Protein AF-A0A7X8YAB7-F1 (afdb_monomer_lite)

Structure (mmCIF, N/CA/C/O backbone):
data_AF-A0A7X8YAB7-F1
#
_entry.id   AF-A0A7X8YAB7-F1
#
loop_
_atom_site.group_PDB
_atom_site.id
_atom_site.type_symbol
_atom_site.label_atom_id
_atom_site.label_alt_id
_atom_site.label_comp_id
_atom_site.label_asym_id
_atom_site.label_entity_id
_atom_site.label_seq_id
_atom_site.pdbx_PDB_ins_code
_atom_site.Cartn_x
_atom_site.Cartn_y
_atom_site.Cartn_z
_atom_site.occupancy
_atom_site.B_iso_or_equiv
_atom_site.auth_seq_id
_atom_site.auth_comp_id
_atom_site.auth_asym_id
_atom_site.auth_atom_id
_atom_site.pdbx_PDB_model_num
ATOM 1 N N . MET A 1 1 ? -7.976 -4.395 -6.796 1.00 95.00 1 MET A N 1
ATOM 2 C CA . MET A 1 1 ? -8.739 -3.810 -5.679 1.00 95.00 1 MET A CA 1
ATOM 3 C C . MET A 1 1 ? -9.255 -4.925 -4.788 1.00 95.00 1 MET A C 1
ATOM 5 O O . MET A 1 1 ? -9.701 -5.932 -5.320 1.00 95.00 1 MET A O 1
ATOM 9 N N . VAL A 1 2 ? -9.185 -4.755 -3.469 1.00 98.12 2 VAL A N 1
ATOM 10 C CA . VAL A 1 2 ? -9.762 -5.676 -2.481 1.00 98.12 2 VAL A CA 1
ATOM 11 C C . VAL A 1 2 ? -11.065 -5.086 -1.937 1.00 98.12 2 VAL A C 1
ATOM 13 O O . VAL A 1 2 ? -11.067 -3.995 -1.359 1.00 98.12 2 VAL A O 1
ATOM 16 N N . GLU A 1 3 ? -12.174 -5.785 -2.142 1.00 97.81 3 GLU A N 1
ATOM 17 C CA . GLU A 1 3 ? -13.514 -5.389 -1.691 1.00 97.81 3 GLU A CA 1
ATOM 18 C C . GLU A 1 3 ? -13.760 -5.759 -0.222 1.00 97.81 3 GLU A C 1
ATOM 20 O O . GLU A 1 3 ? -12.950 -6.451 0.389 1.00 97.81 3 GLU A O 1
ATOM 25 N N . GLY A 1 4 ? -14.850 -5.259 0.374 1.00 93.75 4 GLY A N 1
ATOM 26 C CA . GLY A 1 4 ? -15.146 -5.383 1.813 1.00 93.75 4 GLY A CA 1
ATOM 27 C C . GLY A 1 4 ? -15.129 -6.813 2.365 1.00 93.75 4 GLY A C 1
ATOM 28 O O . GLY A 1 4 ? -14.770 -7.025 3.526 1.00 93.75 4 GLY A O 1
ATOM 29 N N . ASP A 1 5 ? -15.482 -7.776 1.520 1.00 94.50 5 ASP A N 1
ATOM 30 C CA . ASP A 1 5 ? -15.541 -9.216 1.782 1.00 94.50 5 ASP A CA 1
ATOM 31 C C . ASP A 1 5 ? -14.232 -9.962 1.454 1.00 94.50 5 ASP A C 1
ATOM 33 O O . ASP A 1 5 ? -14.147 -11.172 1.651 1.00 94.50 5 ASP A O 1
ATOM 37 N N . GLY A 1 6 ? -13.203 -9.257 0.974 1.00 96.25 6 GLY A N 1
ATOM 38 C CA . GLY A 1 6 ? -11.942 -9.847 0.528 1.00 96.25 6 GLY A CA 1
ATOM 39 C C . GLY A 1 6 ? -11.942 -10.311 -0.932 1.00 96.25 6 GLY A C 1
ATOM 40 O O . GLY A 1 6 ? -10.949 -10.889 -1.381 1.00 96.25 6 GLY A O 1
ATOM 41 N N . ASN A 1 7 ? -12.998 -10.060 -1.708 1.00 97.94 7 ASN A N 1
ATOM 42 C CA . ASN A 1 7 ? -12.953 -10.321 -3.141 1.00 97.94 7 ASN A CA 1
ATOM 43 C C . ASN A 1 7 ? -11.877 -9.452 -3.818 1.00 97.94 7 ASN A C 1
ATOM 45 O O . ASN A 1 7 ? -11.672 -8.287 -3.465 1.00 97.94 7 ASN A O 1
ATOM 49 N N . VAL A 1 8 ? -11.166 -10.027 -4.792 1.00 98.12 8 VAL A N 1
ATOM 50 C CA . VAL A 1 8 ? -10.103 -9.335 -5.532 1.00 98.12 8 VAL A CA 1
ATOM 51 C C . VAL A 1 8 ? -10.589 -9.040 -6.941 1.00 98.12 8 VAL A C 1
ATOM 53 O O . VAL A 1 8 ? -10.697 -9.930 -7.780 1.00 98.12 8 VAL A O 1
ATOM 56 N N . VAL A 1 9 ? -10.817 -7.760 -7.212 1.00 97.81 9 VAL A N 1
ATOM 57 C CA . VAL A 1 9 ? -11.226 -7.255 -8.523 1.00 97.81 9 VAL A CA 1
ATOM 58 C C . VAL A 1 9 ? -10.003 -6.701 -9.249 1.00 97.81 9 VAL A C 1
ATOM 60 O O . VAL A 1 9 ? -9.259 -5.882 -8.695 1.00 97.81 9 VAL A O 1
ATOM 63 N N . ARG A 1 10 ? -9.762 -7.153 -10.483 1.00 96.94 10 ARG A N 1
ATOM 64 C CA . ARG A 1 10 ? -8.696 -6.605 -11.336 1.00 96.94 10 ARG A CA 1
ATOM 65 C C . ARG A 1 10 ? -9.068 -5.200 -11.819 1.00 96.94 10 ARG A C 1
ATOM 67 O O . ARG A 1 10 ? -10.243 -4.903 -11.997 1.00 96.94 10 ARG A O 1
ATOM 74 N N . GLY A 1 11 ? -8.057 -4.349 -11.990 1.00 94.75 11 GLY A N 1
ATOM 75 C CA . GLY A 1 11 ? -8.226 -3.072 -12.682 1.00 94.75 11 GLY A CA 1
ATOM 76 C C . GLY A 1 11 ? -8.491 -3.273 -14.175 1.00 94.75 11 GLY A C 1
ATOM 77 O O . GLY A 1 11 ? -8.458 -4.397 -14.677 1.00 94.75 11 GLY A O 1
ATOM 78 N N . ASP A 1 12 ? -8.741 -2.168 -14.863 1.00 95.12 12 ASP A N 1
ATOM 79 C CA . ASP A 1 12 ? -8.903 -2.088 -16.317 1.00 95.12 12 ASP A CA 1
ATOM 80 C C . ASP A 1 12 ? -7.566 -2.098 -17.079 1.00 95.12 12 ASP A C 1
ATOM 82 O O . ASP A 1 12 ? -7.540 -2.508 -18.235 1.00 95.12 12 ASP A O 1
ATOM 86 N N . HIS A 1 13 ? -6.464 -1.735 -16.416 1.00 96.44 13 HIS A N 1
ATOM 87 C CA . HIS A 1 13 ? -5.105 -1.805 -16.959 1.00 96.44 13 HIS A CA 1
ATOM 88 C C . HIS A 1 13 ? -4.328 -3.001 -16.399 1.00 96.44 13 HIS A C 1
ATOM 90 O O . HIS A 1 13 ? -4.554 -3.476 -15.275 1.00 96.44 13 HIS A O 1
ATOM 96 N N . THR A 1 14 ? -3.373 -3.486 -17.184 1.00 95.94 14 THR A N 1
ATOM 97 C CA . THR A 1 14 ? -2.442 -4.532 -16.774 1.00 95.94 14 THR A CA 1
ATOM 98 C C . THR A 1 14 ? -1.288 -3.951 -15.954 1.00 95.94 14 THR A C 1
ATOM 100 O O . THR A 1 14 ? -0.993 -2.762 -15.987 1.00 95.94 14 THR A O 1
ATOM 103 N N . ILE A 1 15 ? -0.573 -4.815 -15.229 1.00 96.75 15 ILE A N 1
ATOM 104 C CA . ILE A 1 15 ? 0.665 -4.419 -14.535 1.00 96.75 15 ILE A CA 1
ATOM 105 C C . ILE A 1 15 ? 1.746 -3.971 -15.535 1.00 96.75 15 ILE A C 1
ATOM 107 O O . ILE A 1 15 ? 2.554 -3.099 -15.219 1.00 96.75 15 ILE A O 1
ATOM 111 N N . ALA A 1 16 ? 1.766 -4.557 -16.738 1.00 96.44 16 ALA A N 1
ATOM 112 C CA . ALA A 1 16 ? 2.761 -4.244 -17.759 1.00 96.44 16 ALA A CA 1
ATOM 113 C C . ALA A 1 16 ? 2.628 -2.803 -18.279 1.00 96.44 16 ALA A C 1
ATOM 115 O O . ALA A 1 16 ? 3.643 -2.182 -18.591 1.00 96.44 16 ALA A O 1
ATOM 116 N N . ASP A 1 17 ? 1.413 -2.251 -18.282 1.00 97.12 17 ASP A N 1
ATOM 117 C CA . ASP A 1 17 ? 1.145 -0.880 -18.734 1.00 97.12 17 ASP A CA 1
ATOM 118 C C . ASP A 1 17 ? 1.843 0.161 -17.840 1.00 97.12 17 ASP A C 1
ATOM 120 O O . ASP A 1 17 ? 2.273 1.217 -18.295 1.00 97.12 17 ASP A O 1
ATOM 124 N N . ASN A 1 18 ? 2.089 -0.165 -16.568 1.00 97.62 18 ASN A N 1
ATOM 125 C CA . ASN A 1 18 ? 2.828 0.709 -15.660 1.00 97.62 18 ASN A CA 1
ATOM 126 C C . ASN A 1 18 ? 4.354 0.632 -15.825 1.00 97.62 18 ASN A C 1
ATOM 128 O O . ASN A 1 18 ? 5.045 1.472 -15.251 1.00 97.62 18 ASN A O 1
ATOM 132 N N . VAL A 1 19 ? 4.918 -0.301 -16.607 1.00 96.50 19 VAL A N 1
ATOM 133 C CA . VAL A 1 19 ? 6.376 -0.343 -16.866 1.00 96.50 19 VAL A CA 1
ATOM 134 C C . VAL A 1 19 ? 6.850 0.965 -17.509 1.00 96.50 19 VAL A C 1
ATOM 136 O O . VAL A 1 19 ? 7.913 1.477 -17.157 1.00 96.50 19 VAL A O 1
ATOM 139 N N . SER A 1 20 ? 6.043 1.542 -18.402 1.00 94.88 20 SER A N 1
ATOM 140 C CA . SER A 1 20 ? 6.281 2.846 -19.017 1.00 94.88 20 SER A CA 1
ATOM 141 C C . SER A 1 20 ? 4.961 3.580 -19.210 1.00 94.88 20 SER A C 1
ATOM 143 O O . SER A 1 20 ? 4.100 3.115 -19.939 1.00 94.88 20 SER A O 1
ATOM 145 N N . THR A 1 21 ? 4.831 4.767 -18.620 1.00 94.44 21 THR A N 1
ATOM 146 C CA . THR A 1 21 ? 3.597 5.573 -18.664 1.00 94.44 21 THR A CA 1
ATOM 147 C C . THR A 1 21 ? 3.637 6.651 -19.755 1.00 94.44 21 THR A C 1
ATOM 149 O O . THR A 1 21 ? 2.955 7.666 -19.659 1.00 94.44 21 THR A O 1
ATOM 152 N N . VAL A 1 22 ? 4.521 6.504 -20.750 1.00 93.75 22 VAL A N 1
ATOM 153 C CA . VAL A 1 22 ? 4.782 7.523 -21.788 1.00 93.75 22 VAL A CA 1
ATOM 154 C C . VAL A 1 22 ? 3.636 7.625 -22.800 1.00 93.75 22 VAL A C 1
ATOM 156 O O . VAL A 1 22 ? 3.416 8.693 -23.364 1.00 93.75 22 VAL A O 1
ATOM 159 N N . ASN A 1 23 ? 2.913 6.528 -23.027 1.00 90.38 23 ASN A N 1
ATOM 160 C CA . ASN A 1 23 ? 1.754 6.451 -23.922 1.00 90.38 23 ASN A CA 1
ATOM 161 C C . ASN A 1 23 ? 0.446 6.962 -23.285 1.00 90.38 23 ASN A C 1
ATOM 163 O O . ASN A 1 23 ? -0.572 6.960 -23.969 1.00 90.38 23 ASN A O 1
ATOM 167 N N . ASP A 1 24 ? 0.480 7.383 -22.014 1.00 91.19 24 ASP A N 1
ATOM 168 C CA . ASP A 1 24 ? -0.685 7.803 -21.216 1.00 91.19 24 ASP A CA 1
ATOM 169 C C . ASP A 1 24 ? -1.776 6.721 -21.043 1.00 91.19 24 ASP A C 1
ATOM 171 O O . ASP A 1 24 ? -2.908 7.025 -20.681 1.00 91.19 24 ASP A O 1
ATOM 175 N N . ASP A 1 25 ? -1.422 5.451 -21.253 1.00 94.62 25 ASP A N 1
ATOM 176 C CA . ASP A 1 25 ? -2.281 4.275 -21.071 1.00 94.62 25 ASP A CA 1
ATOM 177 C C . ASP A 1 25 ? -1.679 3.406 -19.959 1.00 94.62 25 ASP A C 1
ATOM 179 O O . ASP A 1 25 ? -0.756 2.627 -20.192 1.00 94.62 25 ASP A O 1
ATOM 183 N N . TYR A 1 26 ? -2.100 3.658 -18.715 1.00 97.56 26 TYR A N 1
ATOM 184 C CA . TYR A 1 26 ? -1.565 3.022 -17.507 1.00 97.56 26 TYR A CA 1
ATOM 185 C C . TYR A 1 26 ? -2.513 3.192 -16.310 1.00 97.56 26 TYR A C 1
ATOM 187 O O . TYR A 1 26 ? -3.331 4.114 -16.252 1.00 97.56 26 TYR A O 1
ATOM 195 N N . ALA A 1 27 ? -2.343 2.367 -15.273 1.00 97.19 27 ALA A N 1
ATOM 196 C CA . ALA A 1 27 ? -3.072 2.550 -14.023 1.00 97.19 27 ALA A CA 1
ATOM 197 C C . ALA A 1 27 ? -2.517 3.754 -13.240 1.00 97.19 27 ALA A C 1
ATOM 199 O O . ALA A 1 27 ? -1.460 3.675 -12.604 1.00 97.19 27 ALA A O 1
ATOM 200 N N . ALA A 1 28 ? -3.244 4.871 -13.238 1.00 96.06 28 ALA A N 1
ATOM 201 C CA . ALA A 1 28 ? -2.911 6.033 -12.420 1.00 96.06 28 ALA A CA 1
ATOM 202 C C . ALA A 1 28 ? -3.377 5.847 -10.966 1.00 96.06 28 ALA A C 1
ATOM 204 O O . ALA A 1 28 ? -4.572 5.800 -10.682 1.00 96.06 28 ALA A O 1
ATOM 205 N N . HIS A 1 29 ? -2.435 5.786 -10.022 1.00 94.25 29 HIS A N 1
ATOM 206 C CA . HIS A 1 29 ? -2.731 5.565 -8.600 1.00 94.25 29 HIS A CA 1
ATOM 207 C C . HIS A 1 29 ? -1.945 6.471 -7.642 1.00 94.25 29 HIS A C 1
ATOM 209 O O . HIS A 1 29 ? -2.376 6.699 -6.514 1.00 94.25 29 HIS A O 1
ATOM 215 N N . THR A 1 30 ? -0.794 7.013 -8.047 1.00 94.31 30 THR A N 1
ATOM 216 C CA . THR A 1 30 ? 0.057 7.829 -7.172 1.00 94.31 30 THR A CA 1
ATOM 217 C C . THR A 1 30 ? 0.781 8.912 -7.961 1.00 94.31 30 THR A C 1
ATOM 219 O O . THR A 1 30 ? 1.513 8.640 -8.912 1.00 94.31 30 THR A O 1
ATOM 222 N N . LEU A 1 31 ? 0.608 10.174 -7.555 1.00 93.88 31 LEU A N 1
ATOM 223 C CA . LEU A 1 31 ? 1.208 11.313 -8.247 1.00 93.88 31 LEU A CA 1
ATOM 224 C C . LEU A 1 31 ? 2.729 11.138 -8.365 1.00 93.88 31 LEU A C 1
ATOM 226 O O . LEU A 1 31 ? 3.426 11.103 -7.351 1.00 93.88 31 LEU A O 1
ATOM 230 N N . ARG A 1 32 ? 3.216 11.096 -9.615 1.00 94.75 32 ARG A N 1
ATOM 231 C CA . ARG A 1 32 ? 4.637 10.950 -9.987 1.00 94.75 32 ARG A CA 1
ATOM 232 C C . ARG A 1 32 ? 5.311 9.666 -9.475 1.00 94.75 32 ARG A C 1
ATOM 234 O O . ARG A 1 32 ? 6.532 9.621 -9.418 1.00 94.75 32 ARG A O 1
ATOM 241 N N . ALA A 1 33 ? 4.535 8.633 -9.151 1.00 96.38 33 ALA A N 1
ATOM 242 C CA . ALA A 1 33 ? 5.042 7.327 -8.723 1.00 96.38 33 ALA A CA 1
ATOM 243 C C . ALA A 1 33 ? 4.234 6.167 -9.340 1.00 96.38 33 ALA A C 1
ATOM 245 O O . ALA A 1 33 ? 3.973 5.168 -8.681 1.00 96.38 33 ALA A O 1
ATOM 246 N N . ASN A 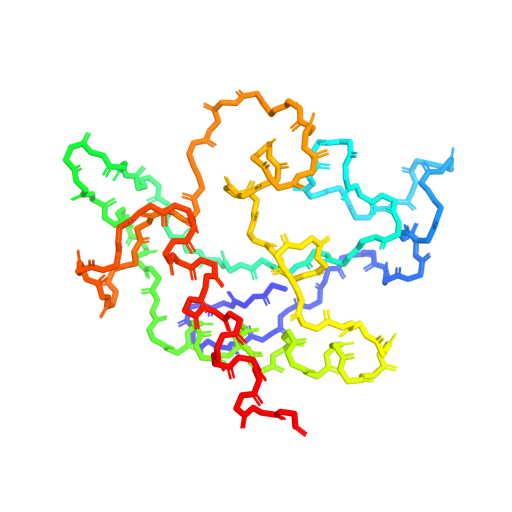1 34 ? 3.783 6.327 -10.591 1.00 97.44 34 ASN A N 1
ATOM 247 C CA . ASN A 1 34 ? 3.059 5.279 -11.323 1.00 97.44 34 ASN A CA 1
ATOM 248 C C . ASN A 1 34 ? 4.005 4.400 -12.154 1.00 97.44 34 ASN A C 1
ATOM 250 O O . ASN A 1 34 ? 3.844 3.183 -12.185 1.00 97.44 34 ASN A O 1
ATOM 254 N N . THR A 1 35 ? 4.994 5.012 -12.818 1.00 97.62 35 THR A N 1
ATOM 255 C CA . THR A 1 35 ? 5.969 4.299 -13.654 1.00 97.62 35 THR A CA 1
ATOM 256 C C . THR A 1 35 ? 6.772 3.305 -12.817 1.00 97.62 35 THR A C 1
ATOM 258 O O . THR A 1 35 ? 7.292 3.654 -11.757 1.00 97.62 35 THR A O 1
ATOM 261 N N . GLY A 1 36 ? 6.865 2.065 -13.290 1.00 97.06 36 GLY A N 1
ATOM 262 C CA . GLY A 1 36 ? 7.534 0.957 -12.613 1.00 97.06 36 GLY A CA 1
ATOM 263 C C . GLY A 1 36 ? 6.867 0.506 -11.310 1.00 97.06 36 GLY A C 1
ATOM 264 O O . GLY A 1 36 ? 7.516 -0.172 -10.520 1.00 97.06 36 GLY A O 1
ATOM 265 N N . SER A 1 37 ? 5.614 0.898 -11.049 1.00 97.94 37 SER A N 1
ATOM 266 C CA . SER A 1 37 ? 4.917 0.624 -9.786 1.00 97.94 37 SER A CA 1
ATOM 267 C C . SER A 1 37 ? 3.615 -0.147 -10.000 1.00 97.94 37 SER A C 1
ATOM 269 O O . SER A 1 37 ? 2.961 -0.009 -11.030 1.00 97.94 37 SER A O 1
ATOM 271 N N . ILE A 1 38 ? 3.229 -0.948 -9.002 1.00 98.38 38 ILE A N 1
ATOM 272 C CA . ILE A 1 38 ? 1.968 -1.701 -8.988 1.00 98.38 38 ILE A CA 1
ATOM 273 C C . ILE A 1 38 ? 1.048 -1.103 -7.923 1.00 98.38 38 ILE A C 1
ATOM 275 O O . ILE A 1 38 ? 1.396 -1.068 -6.743 1.00 98.38 38 ILE A O 1
ATOM 279 N N . GLY A 1 39 ? -0.147 -0.667 -8.322 1.00 97.56 39 GLY A N 1
ATOM 280 C CA . GLY A 1 39 ? -1.167 -0.177 -7.397 1.00 97.56 39 GLY A CA 1
ATOM 281 C C . GLY A 1 39 ? -2.027 -1.303 -6.815 1.00 97.56 39 GLY A C 1
ATOM 282 O O . GLY A 1 39 ? -2.764 -1.967 -7.543 1.00 97.56 39 GLY A O 1
ATOM 283 N N . VAL A 1 40 ? -2.009 -1.475 -5.489 1.00 98.00 40 VAL A N 1
ATOM 284 C CA . VAL A 1 40 ? -2.957 -2.337 -4.759 1.00 98.00 40 VAL A CA 1
ATOM 285 C C . VAL A 1 40 ? -3.877 -1.457 -3.915 1.00 98.00 40 VAL A C 1
ATOM 287 O O . VAL A 1 40 ? -3.437 -0.805 -2.973 1.00 98.00 40 VAL A O 1
ATOM 290 N N . SER A 1 41 ? -5.166 -1.428 -4.255 1.00 96.94 41 SER A N 1
ATOM 291 C CA . SER A 1 41 ? -6.182 -0.621 -3.568 1.00 96.94 41 SER A CA 1
ATOM 292 C C . SER A 1 41 ? -7.131 -1.468 -2.717 1.00 96.94 41 SER A C 1
ATOM 294 O O . SER A 1 41 ? -7.400 -2.628 -3.036 1.00 96.94 41 SER A O 1
ATOM 296 N N . MET A 1 42 ? -7.696 -0.865 -1.668 1.00 97.19 42 MET A N 1
ATOM 297 C CA . MET A 1 42 ? -8.770 -1.434 -0.845 1.00 97.19 42 MET A CA 1
ATOM 298 C C . MET A 1 42 ? -10.005 -0.530 -0.911 1.00 97.19 42 MET A C 1
ATOM 300 O O . MET A 1 42 ? -9.902 0.674 -0.673 1.00 97.19 42 MET A O 1
ATOM 304 N N . ALA A 1 43 ? -11.176 -1.099 -1.197 1.00 96.94 43 ALA A N 1
ATOM 305 C CA . ALA A 1 43 ? -12.441 -0.367 -1.238 1.00 96.94 43 ALA A CA 1
ATOM 306 C C . ALA A 1 43 ? -12.973 -0.135 0.188 1.00 96.94 43 ALA A C 1
ATOM 308 O O . ALA A 1 43 ? -13.786 -0.906 0.694 1.00 96.94 43 ALA 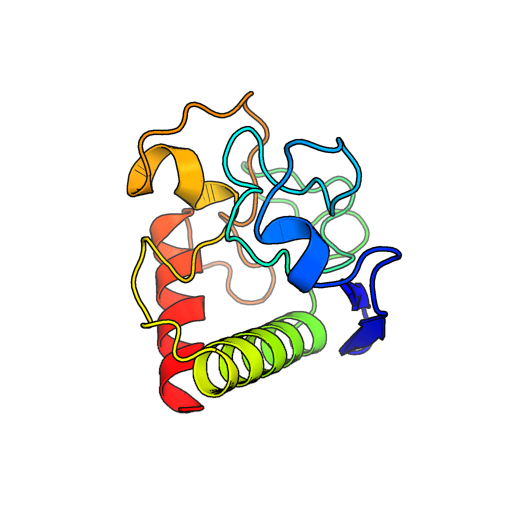A O 1
ATOM 309 N N . CYS A 1 44 ? -12.462 0.891 0.870 1.00 96.25 44 CYS A N 1
ATOM 310 C CA . CYS A 1 44 ? -12.785 1.179 2.268 1.00 96.25 44 CYS A CA 1
ATOM 311 C C . CYS A 1 44 ? -12.576 2.665 2.613 1.00 96.25 44 CYS A C 1
ATOM 313 O O . CYS A 1 44 ? -12.217 3.481 1.766 1.00 96.25 44 CYS A O 1
ATOM 315 N N . MET A 1 45 ? -12.815 3.018 3.876 1.00 95.00 45 MET A N 1
ATOM 316 C CA . MET A 1 45 ? -12.525 4.313 4.500 1.00 95.00 45 MET A CA 1
ATOM 317 C C . MET A 1 45 ? -13.230 5.509 3.836 1.00 95.00 45 MET A C 1
ATOM 319 O O . MET A 1 45 ? -12.754 6.646 3.886 1.00 95.00 45 MET A O 1
ATOM 323 N N . ALA A 1 46 ? -14.398 5.283 3.225 1.00 95.06 46 ALA A N 1
ATOM 324 C CA . ALA A 1 46 ? -15.171 6.357 2.607 1.00 95.06 46 ALA A CA 1
ATOM 325 C C . ALA A 1 46 ? -15.633 7.375 3.662 1.00 95.06 46 ALA A C 1
ATOM 327 O O . ALA A 1 46 ? -16.385 7.039 4.581 1.00 95.06 46 ALA A O 1
ATOM 328 N N . GLY A 1 47 ? -15.193 8.626 3.509 1.00 94.38 47 GLY A N 1
ATOM 329 C CA . GLY A 1 47 ? -15.481 9.704 4.458 1.00 94.38 47 GLY A CA 1
ATOM 330 C C . GLY A 1 47 ? -14.698 9.611 5.769 1.00 94.38 47 GLY A C 1
ATOM 331 O O . GLY A 1 47 ? -15.100 10.233 6.748 1.00 94.38 47 GLY A O 1
ATOM 332 N N . ALA A 1 48 ? -13.615 8.830 5.816 1.00 94.88 48 ALA A N 1
ATOM 333 C CA . ALA A 1 48 ? -12.766 8.766 6.995 1.00 94.88 48 ALA A CA 1
ATOM 334 C C . ALA A 1 48 ? -12.122 10.130 7.312 1.00 94.88 48 ALA A C 1
ATOM 336 O O . ALA A 1 48 ? -11.844 10.936 6.418 1.00 94.88 48 ALA A O 1
ATOM 337 N N . VAL A 1 49 ? -11.800 10.337 8.589 1.00 93.56 49 VAL A N 1
ATOM 338 C CA . VAL A 1 49 ? -11.080 11.510 9.111 1.00 93.56 49 VAL A CA 1
ATOM 339 C C . VAL A 1 49 ? -9.871 11.038 9.918 1.00 93.56 49 VAL A C 1
ATOM 341 O O . VAL A 1 49 ? -9.988 10.108 10.712 1.00 93.56 49 VAL A O 1
ATOM 344 N N . GLU A 1 50 ? -8.713 11.677 9.733 1.00 92.38 50 GLU A N 1
ATOM 345 C CA . GLU A 1 50 ? -7.466 11.287 10.406 1.00 92.38 50 GLU A CA 1
ATOM 346 C C . GLU A 1 50 ? -7.489 11.591 11.909 1.00 92.38 50 GLU A C 1
ATOM 348 O O . GLU A 1 50 ? -7.076 10.766 12.729 1.00 92.38 50 GLU A O 1
ATOM 353 N N . SER A 1 51 ? -7.961 12.791 12.265 1.00 91.25 51 SER A N 1
ATOM 354 C CA . SER A 1 51 ? -7.931 13.319 13.627 1.00 91.25 51 SER A CA 1
ATOM 355 C C . SER A 1 51 ? -9.092 14.298 13.892 1.00 91.25 51 SER A C 1
ATOM 357 O O . SER A 1 51 ? -9.241 15.259 13.135 1.00 91.25 51 SER A O 1
ATOM 359 N N . PRO A 1 52 ? -9.893 14.094 14.958 1.00 93.06 52 PRO A N 1
ATOM 360 C CA . PRO A 1 52 ? -9.982 12.847 15.715 1.00 93.06 52 PRO A CA 1
ATOM 361 C C . PRO A 1 52 ? -10.359 11.696 14.774 1.00 93.06 52 PRO A C 1
ATOM 363 O O . PRO A 1 52 ? -11.144 11.874 13.844 1.00 93.06 52 PRO A O 1
ATOM 366 N N . PHE A 1 53 ? -9.752 10.529 14.986 1.00 95.12 53 PHE A N 1
ATOM 367 C CA . PHE A 1 53 ? -9.880 9.441 14.027 1.00 95.12 53 PHE A CA 1
ATOM 368 C C . PHE A 1 53 ? -11.327 8.964 13.900 1.00 95.12 53 PHE A C 1
ATOM 370 O O . PHE A 1 53 ? -11.971 8.623 14.892 1.00 95.12 53 PHE A O 1
ATOM 377 N N . ASN A 1 54 ? -11.801 8.890 12.661 1.00 95.19 54 ASN A N 1
ATOM 378 C CA . ASN A 1 54 ? -13.069 8.291 12.283 1.00 95.19 54 ASN A CA 1
ATOM 379 C C . ASN A 1 54 ? -12.829 7.409 11.054 1.00 95.19 54 ASN A C 1
ATOM 381 O O . ASN A 1 54 ? -12.302 7.878 10.047 1.00 95.19 54 ASN A O 1
ATOM 385 N N . ALA A 1 55 ? -13.224 6.138 11.123 1.00 94.81 55 ALA A N 1
ATOM 386 C CA . ALA A 1 55 ? -13.010 5.177 10.043 1.00 94.81 55 ALA A CA 1
ATOM 387 C C . ALA A 1 55 ? -13.954 5.364 8.832 1.00 94.81 55 ALA A C 1
ATOM 389 O O . ALA A 1 55 ? -13.817 4.672 7.824 1.00 94.81 55 ALA A O 1
ATOM 390 N N . GLY A 1 56 ? -14.895 6.306 8.905 1.00 95.25 56 GLY A N 1
ATOM 391 C CA . GLY A 1 56 ? -15.859 6.597 7.852 1.00 95.25 56 GLY A CA 1
ATOM 392 C C . GLY A 1 56 ? -17.010 5.590 7.791 1.00 95.25 56 GLY A C 1
ATOM 393 O O . GLY A 1 56 ? -17.223 4.786 8.697 1.00 95.25 56 GLY A O 1
ATOM 394 N N . LYS A 1 57 ? -17.776 5.647 6.695 1.00 96.50 57 LYS A N 1
ATOM 395 C CA . LYS A 1 57 ? -18.979 4.821 6.481 1.00 96.50 57 LYS A CA 1
ATOM 396 C C . LYS A 1 57 ? -18.660 3.347 6.217 1.00 96.50 57 LYS A C 1
ATOM 398 O O . LYS A 1 57 ? -19.478 2.483 6.513 1.00 96.50 57 LYS A O 1
ATOM 403 N N . PHE A 1 58 ? -17.484 3.074 5.657 1.00 96.19 58 PHE A N 1
ATOM 404 C CA . PHE A 1 58 ? -17.037 1.727 5.301 1.00 96.19 58 PHE A CA 1
ATOM 405 C C . PHE A 1 58 ? -15.639 1.474 5.877 1.00 96.19 58 PHE A C 1
ATOM 407 O O . PHE A 1 58 ? -14.669 1.530 5.124 1.00 96.19 58 PHE A O 1
ATOM 414 N N . PRO A 1 59 ? -15.497 1.271 7.200 1.00 95.88 59 PRO A N 1
ATOM 415 C CA . PRO A 1 59 ? -14.201 1.007 7.821 1.00 95.88 59 PRO A CA 1
ATOM 416 C C . PRO A 1 59 ? -13.465 -0.144 7.132 1.00 95.88 59 PRO A C 1
ATOM 418 O O . PRO A 1 59 ? -14.087 -1.124 6.729 1.00 95.88 59 PRO A O 1
ATOM 421 N N . MET A 1 60 ? -12.140 -0.040 7.026 1.00 96.88 60 MET A N 1
ATOM 422 C CA . MET A 1 60 ? -11.303 -1.152 6.572 1.00 96.88 60 MET A CA 1
ATOM 423 C C . MET A 1 60 ? -11.513 -2.374 7.470 1.00 96.88 60 MET A C 1
ATOM 425 O O . MET A 1 60 ? -11.358 -2.278 8.691 1.00 96.88 60 MET A O 1
ATOM 429 N N . THR A 1 61 ? -11.853 -3.512 6.866 1.00 96.44 61 THR A N 1
ATOM 430 C CA . THR A 1 61 ? -12.059 -4.772 7.588 1.00 96.44 61 THR A CA 1
ATOM 431 C C . THR A 1 61 ? -10.746 -5.533 7.763 1.00 96.44 61 THR A C 1
ATOM 433 O O . THR A 1 61 ? -9.789 -5.352 7.007 1.00 96.44 61 THR A O 1
ATOM 436 N N . GLU A 1 62 ? -10.694 -6.424 8.753 1.00 96.31 62 GLU A N 1
ATOM 437 C CA . GLU A 1 62 ? -9.560 -7.341 8.915 1.00 96.31 62 GLU A CA 1
ATOM 438 C C . GLU A 1 62 ? -9.404 -8.266 7.698 1.00 96.31 62 GLU A C 1
ATOM 440 O O . GLU A 1 62 ? -8.288 -8.494 7.234 1.00 96.31 62 GLU A O 1
ATOM 445 N N . THR A 1 63 ? -10.520 -8.724 7.123 1.00 97.44 63 THR A N 1
ATOM 446 C CA . THR A 1 63 ? -10.539 -9.505 5.880 1.00 97.44 63 THR A CA 1
ATOM 447 C C . THR A 1 63 ? -9.886 -8.746 4.727 1.00 97.44 63 THR A C 1
ATOM 449 O O . THR A 1 63 ? -9.019 -9.299 4.053 1.00 97.44 63 THR A O 1
ATOM 452 N N . GLN A 1 64 ? -10.235 -7.469 4.530 1.00 97.00 64 GLN A N 1
ATOM 453 C CA . GLN A 1 64 ? -9.602 -6.619 3.518 1.00 97.00 64 GLN A CA 1
ATOM 454 C C . GLN A 1 64 ? -8.103 -6.467 3.747 1.00 97.00 64 GLN A C 1
ATOM 456 O O . GLN A 1 64 ? -7.323 -6.621 2.809 1.00 97.00 64 GLN A O 1
ATOM 461 N N . TRP A 1 65 ? -7.704 -6.179 4.986 1.00 97.62 65 TRP A N 1
ATOM 462 C CA . TRP A 1 65 ? -6.306 -5.982 5.351 1.00 97.62 65 TRP A CA 1
ATOM 463 C C . TRP A 1 65 ? -5.464 -7.236 5.094 1.00 97.62 65 TRP A C 1
ATOM 465 O O . TRP A 1 65 ? -4.454 -7.170 4.394 1.00 97.62 65 TRP A O 1
ATOM 475 N N . ASN A 1 66 ? -5.906 -8.389 5.603 1.00 98.06 66 ASN A N 1
ATOM 476 C CA . ASN A 1 66 ? -5.206 -9.658 5.416 1.00 98.06 66 ASN A CA 1
ATOM 477 C C . ASN A 1 66 ? -5.134 -10.034 3.931 1.00 98.06 66 ASN A C 1
ATOM 479 O O . ASN A 1 66 ? -4.063 -10.380 3.436 1.00 98.06 66 ASN A O 1
ATOM 483 N N . ARG A 1 67 ? -6.233 -9.874 3.186 1.00 98.62 67 ARG A N 1
ATOM 484 C CA . ARG A 1 67 ? -6.244 -10.178 1.755 1.00 98.62 67 ARG A CA 1
ATOM 485 C C . ARG A 1 67 ? -5.345 -9.245 0.943 1.00 98.62 67 ARG A C 1
ATOM 487 O O . ARG A 1 67 ? -4.693 -9.692 0.003 1.00 98.62 67 ARG A O 1
ATOM 494 N N . ALA A 1 68 ? -5.280 -7.960 1.292 1.00 98.38 68 ALA A N 1
ATOM 495 C CA . ALA A 1 68 ? -4.354 -7.026 0.659 1.00 98.38 68 ALA A CA 1
ATOM 496 C C . ALA A 1 68 ? -2.893 -7.429 0.909 1.00 98.38 68 ALA A C 1
ATOM 498 O O . ALA A 1 68 ? -2.098 -7.402 -0.028 1.00 98.38 68 ALA A O 1
ATOM 499 N N . ILE A 1 69 ? -2.553 -7.865 2.128 1.00 98.62 69 ILE A N 1
ATOM 500 C CA . ILE A 1 69 ? -1.216 -8.383 2.457 1.00 98.62 69 ILE A CA 1
ATOM 501 C C . ILE A 1 69 ? -0.875 -9.609 1.603 1.00 98.62 69 ILE A C 1
ATOM 503 O O . ILE A 1 69 ? 0.207 -9.644 1.027 1.00 98.62 69 ILE A O 1
ATOM 507 N N . GLU A 1 70 ? -1.786 -10.577 1.472 1.00 98.75 70 GLU A N 1
ATOM 508 C CA . GLU A 1 70 ? -1.580 -11.764 0.624 1.00 98.75 70 GLU A CA 1
ATOM 509 C C . GLU A 1 70 ? -1.312 -11.385 -0.839 1.00 98.75 70 GLU A C 1
ATOM 511 O O . GLU A 1 70 ? -0.393 -11.909 -1.465 1.00 98.75 70 GLU A O 1
ATOM 516 N N . VAL A 1 71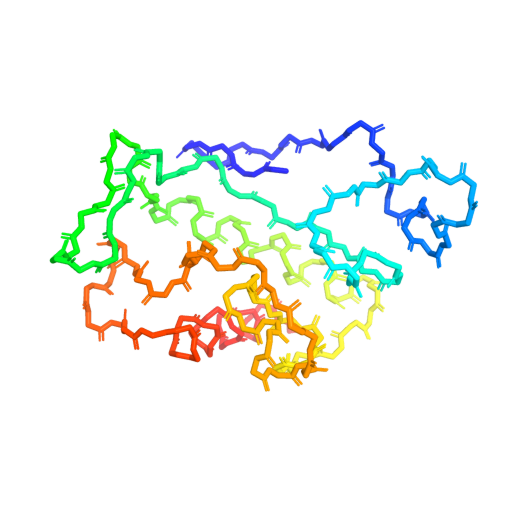 ? -2.089 -10.441 -1.385 1.00 98.69 71 VAL A N 1
ATOM 517 C CA . VAL A 1 71 ? -1.895 -9.939 -2.754 1.00 98.69 71 VAL A CA 1
ATOM 518 C C . VAL A 1 71 ? -0.531 -9.264 -2.902 1.00 98.69 71 VAL A C 1
ATOM 520 O O . VAL A 1 71 ? 0.167 -9.519 -3.881 1.00 98.69 71 VAL A O 1
ATOM 523 N N . ILE A 1 72 ? -0.136 -8.422 -1.943 1.00 98.75 72 ILE A N 1
ATOM 524 C CA . ILE A 1 72 ? 1.162 -7.738 -1.960 1.00 98.75 72 ILE A CA 1
ATOM 525 C C . ILE A 1 72 ? 2.308 -8.751 -1.869 1.00 98.75 72 ILE A C 1
ATOM 527 O O . ILE A 1 72 ? 3.255 -8.637 -2.640 1.00 98.75 72 ILE A O 1
ATOM 531 N N . ALA A 1 73 ? 2.217 -9.746 -0.983 1.00 98.88 73 ALA A N 1
ATOM 532 C CA . ALA A 1 73 ? 3.226 -10.794 -0.845 1.00 98.88 73 ALA A CA 1
ATOM 533 C C . ALA A 1 73 ? 3.374 -11.608 -2.135 1.00 98.88 73 ALA A C 1
ATOM 535 O O . ALA A 1 73 ? 4.483 -11.762 -2.635 1.00 98.88 73 ALA A O 1
ATOM 536 N N . HIS A 1 74 ? 2.260 -12.032 -2.738 1.00 98.69 74 HIS A N 1
ATOM 537 C CA . HIS A 1 74 ? 2.283 -12.760 -4.005 1.00 98.69 74 HIS A CA 1
ATOM 538 C C . HIS A 1 74 ? 2.918 -11.942 -5.142 1.00 98.69 74 HIS A C 1
ATOM 540 O O . HIS A 1 74 ? 3.708 -12.469 -5.919 1.00 98.69 74 HIS A O 1
ATOM 546 N N . LEU A 1 75 ? 2.609 -10.644 -5.239 1.00 98.56 75 LEU A N 1
ATOM 547 C CA . LEU A 1 75 ? 3.237 -9.761 -6.227 1.00 98.56 75 LEU A CA 1
ATOM 548 C C . LEU A 1 75 ? 4.727 -9.545 -5.940 1.00 98.56 75 LEU A C 1
ATOM 550 O O . LEU A 1 75 ? 5.524 -9.496 -6.875 1.00 98.56 75 LEU A O 1
ATOM 554 N N . ALA A 1 76 ? 5.098 -9.410 -4.667 1.00 98.69 76 ALA A N 1
ATOM 555 C CA . ALA A 1 76 ? 6.480 -9.216 -4.262 1.00 98.69 76 ALA A CA 1
ATOM 556 C C . ALA A 1 76 ? 7.344 -10.436 -4.588 1.00 98.69 76 ALA A C 1
ATOM 558 O O . ALA A 1 76 ? 8.419 -10.269 -5.158 1.00 98.69 76 ALA A O 1
ATOM 559 N N . ASP A 1 77 ? 6.850 -11.640 -4.302 1.00 98.75 77 ASP A N 1
ATOM 560 C CA . ASP A 1 77 ? 7.514 -12.890 -4.671 1.00 98.75 77 ASP A CA 1
ATOM 561 C C . ASP A 1 77 ? 7.644 -13.021 -6.195 1.00 98.75 77 ASP A C 1
ATOM 563 O O . ASP A 1 77 ? 8.752 -13.121 -6.728 1.00 98.75 77 ASP A O 1
ATOM 567 N N . PHE A 1 78 ? 6.519 -12.896 -6.910 1.00 98.50 78 PHE A N 1
ATOM 568 C CA . PHE A 1 78 ? 6.452 -13.102 -8.358 1.00 98.50 78 PHE A CA 1
ATOM 569 C C . PHE A 1 78 ? 7.361 -12.153 -9.152 1.00 98.50 78 PHE A C 1
ATOM 571 O O . PHE A 1 78 ? 7.988 -12.565 -10.126 1.00 98.50 78 PHE A O 1
ATOM 578 N N . TYR A 1 79 ? 7.429 -10.878 -8.758 1.00 98.12 79 TYR A N 1
ATOM 579 C CA . TYR A 1 79 ? 8.252 -9.865 -9.430 1.00 98.12 79 TYR A CA 1
ATOM 580 C C . TYR A 1 79 ? 9.606 -9.629 -8.746 1.00 98.12 79 TYR A C 1
ATOM 582 O O . TYR A 1 79 ? 10.330 -8.714 -9.141 1.00 98.12 79 TYR A O 1
ATOM 590 N N . HIS A 1 80 ? 9.953 -10.425 -7.729 1.00 98.06 80 HIS A N 1
ATOM 591 C CA . HIS A 1 80 ? 11.174 -10.276 -6.932 1.00 98.06 80 HIS A CA 1
ATOM 592 C C . HIS A 1 80 ? 11.361 -8.857 -6.360 1.00 98.06 80 HIS A C 1
ATOM 594 O O . HIS A 1 80 ? 12.463 -8.301 -6.348 1.00 98.06 80 HIS A O 1
ATOM 600 N N . ILE A 1 81 ? 10.268 -8.253 -5.888 1.00 98.44 81 ILE A N 1
ATOM 601 C CA . ILE A 1 81 ? 10.274 -6.924 -5.278 1.00 98.44 81 ILE A CA 1
ATOM 602 C C . ILE A 1 81 ? 10.761 -7.078 -3.831 1.00 98.44 81 ILE A C 1
ATOM 604 O O . ILE A 1 81 ? 10.108 -7.754 -3.033 1.00 98.44 81 ILE A O 1
ATOM 608 N N . PRO A 1 82 ? 11.890 -6.458 -3.444 1.00 98.38 82 PRO A N 1
ATOM 609 C CA . PRO A 1 82 ? 12.387 -6.568 -2.079 1.00 98.38 82 PRO A CA 1
ATOM 610 C C . PRO A 1 82 ? 11.411 -5.901 -1.103 1.00 98.38 82 PRO A C 1
ATOM 612 O O . PRO A 1 82 ? 10.776 -4.910 -1.435 1.00 98.38 82 PRO A O 1
ATOM 615 N N . VAL A 1 83 ? 11.309 -6.393 0.133 1.00 98.62 83 VAL A N 1
ATOM 616 C CA . VAL A 1 83 ? 10.412 -5.785 1.130 1.00 98.62 83 VAL A CA 1
ATOM 617 C C . VAL A 1 83 ? 11.117 -4.644 1.869 1.00 98.62 83 VAL A C 1
ATOM 619 O O . VAL A 1 83 ? 11.690 -4.839 2.948 1.00 98.62 83 VAL A O 1
ATOM 622 N N . THR A 1 84 ? 11.070 -3.436 1.301 1.00 98.62 84 THR A N 1
ATOM 623 C CA . THR A 1 84 ? 11.605 -2.207 1.916 1.00 98.62 84 THR A CA 1
ATOM 624 C C . THR A 1 84 ? 10.574 -1.082 1.944 1.00 98.62 84 THR A C 1
ATOM 626 O O . THR A 1 84 ? 9.549 -1.129 1.270 1.00 98.62 84 THR A O 1
ATOM 629 N N . ASP A 1 85 ? 10.859 -0.031 2.709 1.00 98.00 85 ASP A N 1
ATOM 630 C CA . ASP A 1 85 ? 10.027 1.173 2.803 1.00 98.00 85 ASP A CA 1
ATOM 631 C C . ASP A 1 85 ? 9.999 2.020 1.512 1.00 98.00 85 ASP A C 1
ATOM 633 O O . ASP A 1 85 ? 9.203 2.952 1.409 1.00 98.00 85 ASP A O 1
ATOM 637 N N . LYS A 1 86 ? 10.817 1.678 0.507 1.00 98.19 86 LYS A N 1
ATOM 638 C CA . LYS A 1 86 ? 10.851 2.326 -0.818 1.00 98.19 86 LYS A CA 1
ATOM 639 C C . LYS A 1 86 ? 10.206 1.512 -1.937 1.00 98.19 86 LYS A C 1
ATOM 641 O O . LYS A 1 86 ? 10.094 2.005 -3.051 1.00 98.19 86 LYS A O 1
ATOM 646 N N . THR A 1 87 ? 9.843 0.266 -1.664 1.00 98.19 87 THR A N 1
ATOM 647 C CA . THR A 1 87 ? 9.428 -0.716 -2.683 1.00 98.19 87 THR A CA 1
ATOM 648 C C . THR A 1 87 ? 8.083 -1.346 -2.353 1.00 98.19 87 THR A C 1
ATOM 650 O O . THR A 1 87 ? 7.307 -1.628 -3.258 1.00 98.19 87 THR A O 1
ATOM 653 N N . ILE A 1 88 ? 7.757 -1.475 -1.062 1.00 98.62 88 ILE A N 1
ATOM 654 C CA . ILE A 1 88 ? 6.424 -1.827 -0.574 1.00 98.62 88 ILE A CA 1
ATOM 655 C C . ILE A 1 88 ? 5.999 -0.770 0.446 1.00 98.62 88 ILE A C 1
ATOM 657 O O . ILE A 1 88 ? 6.382 -0.792 1.619 1.00 98.62 88 ILE A O 1
ATOM 661 N N . LEU A 1 89 ? 5.215 0.194 -0.019 1.00 97.81 89 LEU A N 1
ATOM 662 C CA . LEU A 1 89 ? 4.819 1.373 0.739 1.00 97.81 89 LEU A CA 1
ATOM 663 C C . LEU A 1 89 ? 3.379 1.774 0.422 1.00 97.81 89 LEU A C 1
ATOM 665 O O . LEU A 1 89 ? 2.891 1.571 -0.687 1.00 97.81 89 LEU A O 1
ATOM 669 N N . SER A 1 90 ? 2.711 2.359 1.408 1.00 96.12 90 SER A N 1
ATOM 670 C CA . SER A 1 90 ? 1.402 2.984 1.221 1.00 96.12 90 SER A CA 1
ATOM 671 C C . SER A 1 90 ? 1.533 4.352 0.544 1.00 96.12 90 SER A C 1
ATOM 673 O O . SER A 1 90 ? 2.589 4.989 0.590 1.00 96.12 90 SER A O 1
ATOM 675 N N . HIS A 1 91 ? 0.438 4.870 -0.023 1.00 94.56 91 HIS A N 1
ATOM 676 C CA . HIS A 1 91 ? 0.423 6.231 -0.578 1.00 94.56 91 HIS A CA 1
ATOM 677 C C . HIS A 1 91 ? 0.796 7.287 0.482 1.00 94.56 91 HIS A C 1
ATOM 679 O O . HIS A 1 91 ? 1.507 8.245 0.176 1.00 94.56 91 HIS A O 1
ATOM 685 N N . ALA A 1 92 ? 0.429 7.058 1.750 1.00 95.06 92 ALA A N 1
ATOM 686 C CA . ALA A 1 92 ? 0.776 7.922 2.881 1.00 95.06 92 ALA A CA 1
ATOM 687 C C . ALA A 1 92 ? 2.296 8.072 3.100 1.00 95.06 92 ALA A C 1
ATOM 689 O O . ALA A 1 92 ? 2.747 9.066 3.666 1.00 95.06 92 ALA A O 1
ATOM 690 N N . GLU A 1 93 ? 3.091 7.093 2.667 1.00 96.62 93 GLU A N 1
ATOM 691 C CA . GLU A 1 93 ? 4.541 7.053 2.868 1.00 96.62 93 GLU A CA 1
ATOM 692 C C . GLU A 1 93 ? 5.335 7.671 1.707 1.00 96.62 93 GLU A C 1
ATOM 694 O O . GLU A 1 93 ? 6.515 7.976 1.870 1.00 96.62 93 GLU A O 1
ATOM 699 N N . VAL A 1 94 ? 4.711 7.892 0.544 1.00 96.00 94 VAL A N 1
ATOM 700 C CA . VAL A 1 94 ? 5.396 8.280 -0.705 1.00 96.00 94 VAL A CA 1
ATOM 701 C C . VAL A 1 94 ? 6.234 9.545 -0.545 1.00 96.00 94 VAL A C 1
ATOM 703 O O . VAL A 1 94 ? 7.400 9.573 -0.941 1.00 96.00 94 VAL A O 1
ATOM 706 N N . GLN A 1 95 ? 5.678 10.594 0.065 1.00 95.19 95 GLN A N 1
ATOM 707 C CA . GLN A 1 95 ? 6.414 11.846 0.235 1.00 95.19 95 GLN A CA 1
ATOM 708 C C . GLN A 1 95 ? 7.628 11.675 1.152 1.00 95.19 95 GLN A C 1
ATOM 710 O O . GLN A 1 95 ? 8.699 12.195 0.848 1.00 95.19 95 GLN A O 1
ATOM 715 N N . THR A 1 96 ? 7.479 10.941 2.255 1.00 95.25 96 THR A N 1
ATOM 716 C CA . THR A 1 96 ? 8.547 10.753 3.243 1.00 95.25 96 THR A CA 1
ATOM 717 C C . THR A 1 96 ? 9.629 9.797 2.748 1.00 95.25 96 THR A C 1
ATOM 719 O O . THR A 1 96 ? 10.810 10.087 2.920 1.00 95.25 96 THR A O 1
ATOM 722 N N . ASN A 1 97 ? 9.252 8.683 2.119 1.00 97.50 97 ASN A N 1
ATOM 723 C CA . ASN A 1 97 ? 10.191 7.613 1.778 1.00 97.50 97 ASN A CA 1
ATOM 724 C C . ASN A 1 97 ? 10.839 7.810 0.400 1.00 97.50 97 ASN A C 1
ATOM 726 O O . ASN A 1 97 ? 11.983 7.393 0.199 1.00 97.50 97 ASN A O 1
ATOM 730 N N . LEU A 1 98 ? 10.129 8.447 -0.542 1.00 97.00 98 LEU A N 1
ATOM 731 C CA . LEU A 1 98 ? 10.600 8.666 -1.916 1.00 97.00 98 LEU A CA 1
ATOM 732 C C . LEU A 1 98 ? 10.939 10.133 -2.223 1.00 97.00 98 LEU A C 1
ATOM 734 O O . LEU A 1 98 ? 11.493 10.417 -3.281 1.00 97.00 98 LEU A O 1
ATOM 738 N N . GLY A 1 99 ? 10.609 11.080 -1.336 1.00 96.44 99 GLY A N 1
ATOM 739 C CA . GLY A 1 99 ? 10.844 12.512 -1.566 1.00 96.44 99 GLY A CA 1
ATOM 740 C C . GLY A 1 99 ? 9.915 13.140 -2.614 1.00 96.44 99 GLY A C 1
ATOM 741 O O . GLY A 1 99 ? 10.167 14.248 -3.086 1.00 96.44 99 GLY A O 1
ATOM 742 N N . ILE A 1 100 ? 8.836 12.448 -2.995 1.00 95.38 100 ILE A N 1
ATOM 743 C CA . ILE A 1 100 ? 7.900 12.898 -4.031 1.00 95.38 100 ILE A CA 1
ATOM 744 C C . ILE A 1 100 ? 6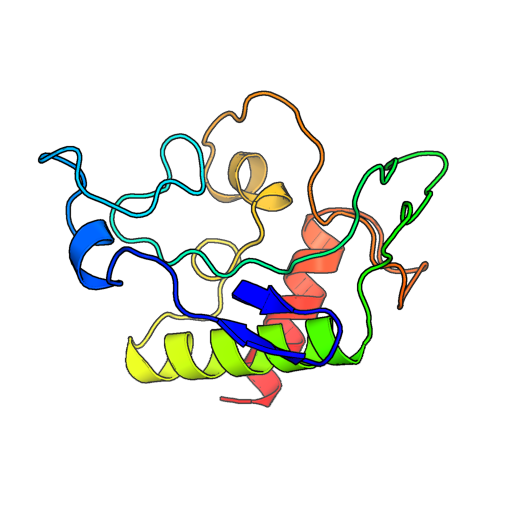.745 13.649 -3.372 1.00 95.38 100 ILE A C 1
ATOM 746 O O . ILE A 1 100 ? 5.835 13.040 -2.807 1.00 95.38 100 ILE A O 1
ATOM 750 N N . GLN A 1 101 ? 6.755 14.977 -3.472 1.00 94.56 101 GLN A N 1
ATOM 751 C CA . GLN A 1 101 ? 5.727 15.826 -2.869 1.00 94.56 101 GLN A CA 1
ATOM 752 C C . GLN A 1 101 ? 4.312 15.476 -3.365 1.00 94.56 101 GLN A C 1
ATOM 754 O O . GLN A 1 101 ? 4.031 15.515 -4.565 1.00 94.56 101 GLN A O 1
ATOM 759 N N . GLN A 1 102 ? 3.418 15.161 -2.424 1.00 92.62 102 GLN A N 1
ATOM 760 C CA . GLN A 1 102 ? 2.019 14.812 -2.681 1.00 92.62 102 GLN A CA 1
ATOM 761 C C . GLN A 1 102 ? 1.094 16.007 -2.403 1.00 92.62 102 GLN A C 1
ATOM 763 O O . GLN A 1 102 ? 1.427 16.919 -1.650 1.00 92.62 102 GLN A O 1
ATOM 768 N N . ARG A 1 103 ? -0.102 16.013 -3.007 1.00 88.38 103 ARG A N 1
ATOM 769 C CA . ARG A 1 103 ? -1.066 17.132 -2.929 1.00 88.38 103 ARG A CA 1
ATOM 770 C C . ARG A 1 103 ? -2.019 17.076 -1.720 1.00 88.38 103 ARG A C 1
ATOM 772 O O . ARG A 1 103 ? -3.097 17.654 -1.770 1.00 88.38 103 ARG A O 1
ATOM 779 N N . GLY A 1 104 ? -1.615 16.421 -0.630 1.00 67.56 104 GLY A N 1
ATOM 780 C CA . GLY A 1 104 ? -2.201 16.678 0.693 1.00 67.56 104 GLY A CA 1
ATOM 781 C C . GLY A 1 104 ? -3.564 16.050 1.011 1.00 67.56 104 GLY A C 1
ATOM 782 O O . GLY A 1 104 ? -4.361 16.676 1.701 1.00 67.56 104 GLY A O 1
ATOM 783 N N . LYS A 1 105 ? -3.828 14.806 0.599 1.00 68.81 105 LYS A N 1
ATOM 784 C CA . LYS A 1 105 ? -4.840 13.967 1.265 1.00 68.81 105 LYS A CA 1
ATOM 785 C C . LYS A 1 105 ? -4.108 12.992 2.187 1.00 68.81 105 LYS A C 1
ATOM 787 O O . LYS A 1 105 ? -3.143 12.370 1.751 1.00 68.81 105 LYS A O 1
ATOM 792 N N . TRP A 1 106 ? -4.532 12.891 3.444 1.00 76.38 106 TRP A N 1
ATOM 793 C CA . TRP A 1 106 ? -4.048 11.829 4.322 1.00 76.38 106 TRP A CA 1
ATOM 794 C C . TRP A 1 106 ? -4.538 10.480 3.771 1.00 76.38 106 TRP A C 1
ATOM 796 O O . TRP A 1 106 ? -5.674 10.365 3.304 1.00 76.38 106 TRP A O 1
ATOM 806 N N . ASP A 1 107 ? -3.667 9.481 3.770 1.00 84.94 107 ASP A N 1
ATOM 807 C CA . ASP A 1 107 ? -3.998 8.112 3.360 1.00 84.94 107 ASP A CA 1
ATOM 808 C C . ASP A 1 107 ? -3.829 7.183 4.579 1.00 84.94 107 ASP A C 1
ATOM 810 O O . ASP A 1 107 ? -3.896 7.680 5.701 1.00 84.94 107 ASP A O 1
ATOM 814 N N . VAL A 1 108 ? -3.638 5.867 4.424 1.00 84.81 108 VAL A N 1
ATOM 815 C CA . VAL A 1 108 ? -3.563 4.878 5.523 1.00 84.81 108 VAL A CA 1
ATOM 816 C C . VAL A 1 108 ? -2.457 5.202 6.552 1.00 84.81 108 VAL A C 1
ATOM 818 O O . VAL A 1 108 ? -1.360 4.652 6.546 1.00 84.81 108 VAL A O 1
ATOM 821 N N . ALA A 1 109 ? -2.777 6.097 7.486 1.00 92.31 109 ALA A N 1
ATOM 822 C CA . ALA A 1 109 ? -1.990 6.488 8.654 1.00 92.31 109 ALA A CA 1
ATOM 823 C C . ALA A 1 109 ? -2.695 6.094 9.965 1.00 92.31 109 ALA A C 1
ATOM 825 O O . ALA A 1 109 ? -2.216 6.389 11.060 1.00 92.31 109 ALA A O 1
ATOM 826 N N . ARG A 1 110 ? -3.852 5.436 9.858 1.00 95.50 110 ARG A N 1
ATOM 827 C CA . ARG A 1 110 ? -4.667 4.916 10.955 1.00 95.50 110 ARG A CA 1
ATOM 828 C C . ARG A 1 110 ? -5.287 3.595 10.509 1.00 95.50 110 ARG A C 1
ATOM 830 O O . ARG A 1 110 ? -5.818 3.521 9.403 1.00 95.50 110 ARG A O 1
ATOM 837 N N . LEU A 1 1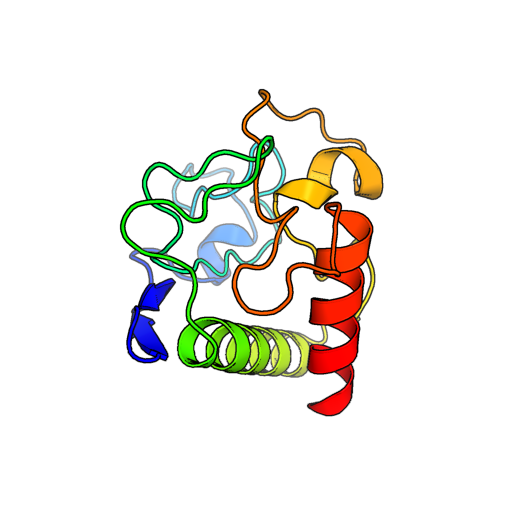11 ? -5.271 2.587 11.379 1.00 94.88 111 LEU A N 1
ATOM 838 C CA . LEU A 1 111 ? -5.907 1.293 11.125 1.00 94.88 111 LEU A CA 1
ATOM 839 C C . LEU A 1 111 ? -7.148 1.138 12.022 1.00 94.88 111 LEU A C 1
ATOM 841 O O . LEU A 1 111 ? -6.994 1.106 13.242 1.00 94.88 111 LEU A O 1
ATOM 845 N N . PRO A 1 112 ? -8.373 1.014 11.472 1.00 94.44 112 PRO A N 1
ATOM 846 C CA . PRO A 1 112 ? -9.574 0.758 12.277 1.00 94.44 112 PRO A CA 1
ATOM 847 C C . PRO A 1 112 ? -9.462 -0.496 13.153 1.00 94.44 112 PRO A C 1
ATOM 849 O O . PRO A 1 112 ? -9.899 -0.487 14.300 1.00 94.44 112 PRO A O 1
ATOM 852 N N . LEU A 1 113 ? -8.835 -1.547 12.617 1.00 93.12 113 LEU A N 1
ATOM 853 C CA . LEU A 1 113 ? -8.605 -2.830 13.289 1.00 93.12 113 LEU A CA 1
ATOM 854 C C . LEU A 1 113 ? -7.499 -2.785 14.358 1.00 93.12 113 LEU A C 1
ATOM 856 O O . LEU A 1 113 ? -7.395 -3.691 15.177 1.00 93.12 113 LEU A O 1
ATOM 860 N N . ASP A 1 114 ? -6.662 -1.744 14.356 1.00 94.56 114 ASP A N 1
ATOM 861 C CA . ASP A 1 114 ? -5.623 -1.543 15.364 1.00 94.56 114 ASP A CA 1
ATOM 862 C C . ASP A 1 114 ? -5.425 -0.050 15.666 1.00 94.56 114 ASP A C 1
ATOM 864 O O . ASP A 1 114 ? -4.516 0.592 15.126 1.00 94.56 114 ASP A O 1
ATOM 868 N N . PRO A 1 115 ? -6.245 0.512 16.572 1.00 91.94 115 PRO A N 1
ATOM 869 C CA . PRO A 1 115 ? -6.187 1.927 16.920 1.00 91.94 115 PRO A CA 1
ATOM 870 C C . PRO A 1 115 ? -4.858 2.386 17.536 1.00 91.94 115 PRO A C 1
ATOM 872 O O . PRO A 1 115 ? -4.630 3.594 17.616 1.00 91.94 115 PRO A O 1
ATOM 875 N N . LYS A 1 116 ? -3.999 1.458 17.995 1.00 94.88 116 LYS A N 1
ATOM 876 C CA . LYS A 1 116 ? -2.680 1.774 18.568 1.00 94.88 116 LYS A CA 1
ATOM 877 C C . LYS A 1 116 ? -1.632 2.049 17.489 1.00 94.88 116 LYS A C 1
ATOM 879 O O . LYS A 1 116 ? -0.656 2.744 17.763 1.00 94.88 116 LYS A O 1
ATOM 884 N N . THR A 1 117 ? -1.833 1.539 16.275 1.00 96.12 117 THR A N 1
ATOM 885 C CA . THR A 1 117 ? -0.956 1.813 15.136 1.00 96.12 117 THR A CA 1
ATOM 886 C C . THR A 1 117 ? -1.328 3.163 14.526 1.00 96.12 117 THR A C 1
ATOM 888 O O . THR A 1 117 ? -2.362 3.315 13.870 1.00 96.12 117 THR A O 1
ATOM 891 N N . VAL A 1 118 ? -0.479 4.165 14.772 1.00 95.88 118 VAL A N 1
ATOM 892 C CA . VAL A 1 118 ? -0.703 5.557 14.363 1.00 95.88 118 VAL A CA 1
ATOM 893 C C . VAL A 1 118 ? 0.480 6.075 13.550 1.00 95.88 118 VAL A C 1
ATOM 895 O O . VAL A 1 118 ? 1.637 5.931 13.939 1.00 95.88 118 VAL A O 1
ATOM 898 N N . GLY A 1 119 ? 0.166 6.726 12.433 1.00 95.62 119 GLY A N 1
ATOM 899 C CA . GLY A 1 119 ? 1.113 7.316 11.499 1.00 95.62 119 GLY A CA 1
ATOM 900 C C . GLY A 1 119 ? 1.438 6.399 10.320 1.00 95.62 119 GLY A C 1
ATOM 901 O O . GLY A 1 119 ? 1.461 5.172 10.442 1.00 95.62 119 GLY A O 1
ATOM 902 N N . ALA A 1 120 ? 1.735 7.019 9.176 1.00 95.44 120 ALA A N 1
ATOM 903 C CA . ALA A 1 120 ? 2.046 6.336 7.919 1.00 95.44 120 ALA A CA 1
ATOM 904 C C . ALA A 1 120 ? 3.178 5.307 8.073 1.00 95.44 120 ALA A C 1
ATOM 906 O O . ALA A 1 120 ? 3.034 4.155 7.674 1.00 95.44 120 ALA A O 1
ATOM 907 N N . LYS A 1 121 ? 4.272 5.690 8.749 1.00 96.75 121 LYS A N 1
ATOM 908 C CA . LYS A 1 121 ? 5.417 4.802 9.002 1.00 96.75 121 LYS A CA 1
ATOM 90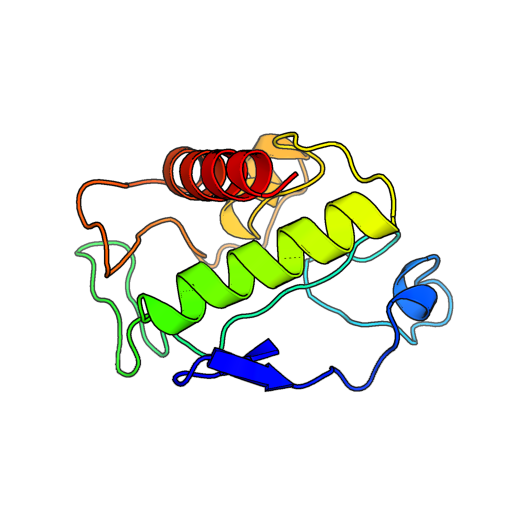9 C C . LYS A 1 121 ? 5.032 3.562 9.812 1.00 96.75 121 LYS A C 1
ATOM 911 O O . LYS A 1 121 ? 5.482 2.468 9.492 1.00 96.75 121 LYS A O 1
ATOM 916 N N . ALA A 1 122 ? 4.221 3.720 10.859 1.00 97.88 122 ALA A N 1
ATOM 917 C CA . ALA A 1 122 ? 3.813 2.599 11.703 1.00 97.88 122 ALA A CA 1
ATOM 918 C C . ALA A 1 122 ? 2.887 1.640 10.939 1.00 97.88 122 ALA A C 1
ATOM 920 O O . ALA A 1 122 ? 3.102 0.430 10.968 1.00 97.88 122 ALA A O 1
ATOM 921 N N . CYS A 1 123 ? 1.916 2.182 10.195 1.00 97.50 123 CYS A N 1
ATOM 922 C CA . CYS A 1 123 ? 1.016 1.391 9.352 1.00 97.50 123 CYS A CA 1
ATOM 923 C C . CYS A 1 123 ? 1.787 0.631 8.261 1.00 97.50 123 CYS A C 1
ATOM 925 O O . CYS A 1 123 ? 1.591 -0.572 8.090 1.00 97.50 123 CYS A O 1
ATOM 927 N N . GLY A 1 124 ? 2.705 1.311 7.567 1.00 98.06 124 GLY A N 1
ATOM 928 C CA . GLY A 1 124 ? 3.545 0.710 6.535 1.00 98.06 124 GLY A CA 1
ATOM 929 C C . GLY A 1 124 ? 4.500 -0.352 7.076 1.00 98.06 124 GLY A C 1
ATOM 930 O O . GLY A 1 124 ? 4.646 -1.409 6.467 1.00 98.06 124 GLY A O 1
ATOM 931 N N . ASN A 1 125 ? 5.113 -0.123 8.243 1.00 98.50 125 ASN A N 1
ATOM 932 C CA . ASN A 1 125 ? 5.955 -1.127 8.900 1.00 98.50 125 ASN A CA 1
ATOM 933 C C . ASN A 1 125 ? 5.155 -2.384 9.233 1.00 98.50 125 ASN A C 1
ATOM 935 O O . ASN A 1 125 ? 5.582 -3.475 8.871 1.00 98.50 125 ASN A O 1
ATOM 939 N N . LYS A 1 126 ? 3.969 -2.221 9.828 1.00 98.38 126 LYS A N 1
ATOM 940 C CA . LYS A 1 126 ? 3.086 -3.341 10.154 1.00 98.38 126 LYS A CA 1
ATOM 941 C C . LYS A 1 126 ? 2.674 -4.129 8.909 1.00 98.38 126 LYS A C 1
ATOM 943 O O . LYS A 1 126 ? 2.690 -5.354 8.929 1.00 98.38 126 LYS A O 1
ATOM 948 N N . MET A 1 127 ? 2.340 -3.446 7.812 1.00 98.38 127 MET A N 1
ATOM 949 C CA . MET A 1 127 ? 2.066 -4.095 6.523 1.00 98.38 127 MET A CA 1
ATOM 950 C C . MET A 1 127 ? 3.278 -4.905 6.044 1.00 98.38 127 MET A C 1
ATOM 952 O O . MET A 1 127 ? 3.142 -6.083 5.732 1.00 98.38 127 MET A O 1
ATOM 956 N N . ARG A 1 128 ? 4.468 -4.294 6.005 1.00 98.69 128 ARG A N 1
ATOM 957 C CA . ARG A 1 128 ? 5.699 -4.950 5.535 1.00 98.69 128 ARG A CA 1
ATOM 958 C C . ARG A 1 128 ? 6.119 -6.130 6.408 1.00 98.69 128 ARG A C 1
ATOM 960 O O . ARG A 1 128 ? 6.603 -7.114 5.865 1.00 98.69 128 ARG A O 1
ATOM 967 N N . GLU A 1 129 ? 5.956 -6.048 7.727 1.00 98.56 129 GLU A N 1
ATOM 968 C CA . GLU A 1 129 ? 6.189 -7.171 8.646 1.00 98.56 129 GLU A CA 1
ATOM 969 C C . GLU A 1 129 ? 5.302 -8.361 8.277 1.00 98.56 129 GLU A C 1
ATOM 971 O O . GLU A 1 129 ? 5.814 -9.451 8.046 1.00 98.56 129 GLU A O 1
ATOM 976 N N . ARG A 1 130 ? 3.999 -8.126 8.084 1.00 98.38 130 ARG A N 1
ATOM 977 C CA . ARG A 1 130 ? 3.051 -9.169 7.672 1.00 98.38 130 ARG A CA 1
ATOM 978 C C . ARG A 1 130 ? 3.326 -9.715 6.270 1.00 98.38 130 ARG A C 1
ATOM 980 O O . ARG A 1 130 ? 3.126 -10.898 6.040 1.00 98.38 130 ARG A O 1
ATOM 987 N N . VAL A 1 131 ? 3.794 -8.883 5.336 1.00 98.75 131 VAL A N 1
ATOM 988 C CA . VAL A 1 131 ? 4.228 -9.350 4.006 1.00 98.75 131 VAL A CA 1
ATOM 989 C C . VAL A 1 131 ? 5.429 -10.289 4.134 1.00 98.75 131 VAL A C 1
ATOM 991 O O . VAL A 1 131 ? 5.427 -11.341 3.511 1.00 98.75 131 VAL A O 1
ATOM 994 N N . LYS A 1 132 ? 6.428 -9.954 4.965 1.00 98.50 132 LYS A N 1
ATOM 995 C CA . LYS A 1 132 ? 7.607 -10.812 5.193 1.00 98.50 132 LYS A CA 1
ATOM 996 C C . LYS A 1 132 ? 7.264 -12.159 5.821 1.00 98.50 132 LYS A C 1
ATOM 998 O O . LYS A 1 132 ? 7.978 -13.113 5.573 1.00 98.50 132 LYS A O 1
ATOM 1003 N N . GLU A 1 133 ? 6.213 -12.236 6.634 1.00 98.25 133 GLU A N 1
ATOM 1004 C CA . GLU A 1 133 ? 5.742 -13.504 7.212 1.00 98.25 133 GLU A CA 1
ATOM 1005 C C . GLU A 1 133 ? 5.176 -14.476 6.159 1.00 98.25 133 GLU A C 1
ATOM 1007 O O . GLU A 1 133 ? 5.025 -15.659 6.456 1.00 98.25 133 GLU A O 1
ATOM 1012 N N . LEU A 1 134 ? 4.842 -13.989 4.957 1.00 98.12 134 LEU A N 1
ATOM 1013 C CA . LEU A 1 134 ? 4.263 -14.777 3.863 1.00 98.12 134 LEU A CA 1
ATOM 1014 C C . LEU A 1 134 ? 5.255 -15.113 2.734 1.00 98.12 134 LEU A C 1
ATOM 1016 O O . LEU A 1 134 ? 4.847 -15.776 1.780 1.00 98.12 134 LEU A O 1
ATOM 1020 N N . LEU A 1 135 ? 6.503 -14.636 2.816 1.00 94.81 135 LEU A N 1
ATOM 1021 C CA . LEU A 1 135 ? 7.585 -14.905 1.856 1.00 94.81 135 LEU A CA 1
ATOM 1022 C C . LEU A 1 135 ? 8.537 -15.969 2.410 1.00 94.81 135 LEU A C 1
ATOM 1024 O O . LEU A 1 135 ? 8.950 -16.850 1.627 1.00 94.81 135 LEU A O 1
#

Foldseek 3Di:
DQEQQRDDDDDPDDPVCLCDCPVVRFDDDAVPPSRPADDDDYPFQVVFDQVVGDSPPGRRDPSRLLSSLVVVLVVCVVVVQDLDCQGQFDSQSCCVSVVDDDPDDHDPQAHPVDRPRGGRVSRSVVSSVSSVVSD

Radius of gyration: 14.52 Å; chains: 1; bounding box: 31×32×42 Å

Secondary structure (DSSP, 8-state):
-B-TTS-B---SS-TGGGG--TTS-S---STT--TT-----BS--TT-BTTTTB--SSPPPHHHHHHHHHHHHHHHHHTT---STTTS--GGGHHHHH-----S---SSEETTEEEEESHHHHHHHHHHHHHTT-

Sequence (135 aa):
MVEGDGNVVRGDHTIADNVSTVNDDYAAHTLRANTGSIGVSMACMAGAVESPFNAGKFPMTETQWNRAIEVIAHLADFYHIPVTDKTILSHAEVQTNLGIQQRGKWDVARLPLDPKTVGAKACGNKMRERVKELL

pLDDT: mean 95.62, std 4.48, range [67.56, 98.88]